Protein AF-A0A1A8VSI7-F1 (afdb_monomer)

Solvent-accessible surface area (backbone atoms only — not comparable to full-atom values): 6510 Å² total; per-residue (Å²): 133,55,72,66,56,50,54,52,49,54,53,50,51,54,59,59,45,67,57,62,87,42,70,70,58,23,51,50,51,40,53,43,45,71,77,36,56,90,74,56,48,74,66,58,49,51,44,53,51,59,56,66,77,38,54,57,74,59,45,51,53,48,52,65,54,51,69,42,85,87,53,77,72,59,67,70,54,40,71,74,42,78,88,57,55,73,67,56,47,53,54,39,49,51,48,55,53,50,40,54,55,54,52,55,69,66,72,71,66,132

Secondary structure (DSSP, 8-state):
--HHHHHHHHHHHHHHHT--S-HHHHHHHHHHHHHHTTT--HHHHHHHHHHHTS-HHHHHHHHHHHTSTT----HHHHTT-TTS-HHHHHHHHHHHHHHHHHHHHHHS--

Radius of gyration: 13.83 Å; Cα contacts (8 Å, |Δi|>4): 68; chains: 1; bounding box: 28×38×38 Å

Sequence (110 aa):
MTEEDFTILKKKLRYKFRSVGMLELDTLINSYINLNINKIDKDKAKLLYNLIDIDTNNLIKLFYFYSNKDNHNMEKLSHFLKNMNEKEIKDTFKLLIDILNNNERHTTSP

Mean predicted aligned error: 5.47 Å

Structure (mmCIF, N/CA/C/O backbone):
data_AF-A0A1A8VSI7-F1
#
_entry.id   AF-A0A1A8VSI7-F1
#
loop_
_atom_site.group_PDB
_atom_site.id
_atom_site.type_symbol
_atom_site.label_atom_id
_atom_site.label_alt_id
_atom_site.label_comp_id
_atom_site.label_asym_id
_atom_site.label_entity_id
_atom_site.label_seq_id
_atom_site.pdbx_PDB_ins_code
_atom_site.Cartn_x
_atom_site.Cartn_y
_atom_site.Cartn_z
_atom_site.occupancy
_atom_site.B_iso_or_equiv
_atom_site.auth_seq_id
_atom_site.auth_comp_id
_atom_site.auth_asym_id
_atom_site.auth_atom_id
_atom_site.pdbx_PDB_model_num
ATOM 1 N N . MET A 1 1 ? -13.744 0.518 16.990 1.00 64.25 1 MET A N 1
ATOM 2 C CA . MET A 1 1 ? -12.567 1.387 16.782 1.00 64.25 1 MET A CA 1
ATOM 3 C C . MET A 1 1 ? -13.016 2.834 16.839 1.00 64.25 1 MET A C 1
ATOM 5 O O . MET A 1 1 ? -13.784 3.248 15.965 1.00 64.25 1 MET A O 1
ATOM 9 N N . THR A 1 2 ? -12.599 3.538 17.888 1.00 81.25 2 THR A N 1
ATOM 10 C CA . THR A 1 2 ? -12.926 4.944 18.167 1.00 81.25 2 THR A CA 1
ATOM 11 C C . THR A 1 2 ? -12.170 5.887 17.218 1.00 81.25 2 THR A C 1
ATOM 13 O O . THR A 1 2 ? -11.313 5.458 16.439 1.00 81.25 2 THR A O 1
ATOM 16 N N . GLU A 1 3 ? -12.504 7.178 17.234 1.00 79.50 3 GLU A N 1
ATOM 17 C CA . GLU A 1 3 ? -11.763 8.208 16.488 1.00 79.50 3 GLU A CA 1
ATOM 18 C C . GLU A 1 3 ? -10.322 8.372 17.003 1.00 79.50 3 GLU A C 1
ATOM 20 O O . GLU A 1 3 ? -9.381 8.573 16.228 1.00 79.50 3 GLU A O 1
ATOM 25 N N . GLU A 1 4 ? -10.132 8.188 18.308 1.00 79.88 4 GLU A N 1
ATOM 26 C CA . GLU A 1 4 ? -8.828 8.210 18.963 1.00 79.88 4 GLU A CA 1
ATOM 27 C C . GLU A 1 4 ? -7.952 7.029 18.514 1.00 79.88 4 GLU A C 1
ATOM 29 O O . GLU A 1 4 ? -6.812 7.232 18.084 1.00 79.88 4 GLU A O 1
ATOM 34 N N . ASP A 1 5 ? -8.519 5.816 18.464 1.00 83.94 5 ASP A N 1
ATOM 35 C CA . ASP A 1 5 ? -7.844 4.630 17.920 1.00 83.94 5 ASP A CA 1
ATOM 36 C C . ASP A 1 5 ? -7.386 4.861 16.473 1.00 83.94 5 ASP A C 1
ATOM 38 O O . ASP A 1 5 ? -6.290 4.460 16.069 1.00 83.94 5 ASP A O 1
ATOM 42 N N . PHE A 1 6 ? -8.223 5.529 15.673 1.00 84.75 6 PHE A N 1
ATOM 43 C CA . PHE A 1 6 ? -7.922 5.783 14.271 1.00 84.75 6 PHE A CA 1
ATOM 44 C C . PHE A 1 6 ? -6.842 6.854 14.087 1.00 84.75 6 PHE A C 1
ATOM 46 O O . PHE A 1 6 ? -5.966 6.727 13.228 1.00 84.75 6 PHE A O 1
ATOM 53 N N . THR A 1 7 ? -6.837 7.877 14.938 1.00 86.38 7 THR A N 1
ATOM 54 C CA . THR A 1 7 ? -5.759 8.871 14.981 1.00 86.38 7 THR A CA 1
ATOM 55 C C . THR A 1 7 ? -4.422 8.218 15.340 1.00 86.38 7 THR A C 1
ATOM 57 O O . THR A 1 7 ? -3.396 8.502 14.711 1.00 86.38 7 THR A O 1
ATOM 60 N N . ILE A 1 8 ? -4.419 7.291 16.302 1.00 87.56 8 ILE A N 1
ATOM 61 C CA . ILE A 1 8 ? -3.233 6.498 16.654 1.00 87.56 8 ILE A CA 1
ATOM 62 C C . ILE A 1 8 ? -2.790 5.628 15.470 1.00 87.56 8 ILE A C 1
ATOM 64 O O . ILE A 1 8 ? -1.594 5.558 15.177 1.00 87.56 8 ILE A O 1
ATOM 68 N N . LEU A 1 9 ? -3.729 5.014 14.745 1.00 86.69 9 LEU A N 1
ATOM 69 C CA . LEU A 1 9 ? -3.434 4.221 13.548 1.00 86.69 9 LEU A CA 1
ATOM 70 C C . LEU A 1 9 ? -2.720 5.053 12.471 1.00 86.69 9 LEU A C 1
ATOM 72 O O . LEU A 1 9 ? -1.692 4.629 11.945 1.00 86.69 9 LEU A O 1
ATOM 76 N N . LYS A 1 10 ? -3.200 6.271 12.193 1.00 86.69 10 LYS A N 1
ATOM 77 C CA . LYS A 1 10 ? -2.560 7.201 11.245 1.00 86.69 10 LYS A CA 1
ATOM 78 C C . LYS A 1 10 ? -1.134 7.569 11.661 1.00 86.69 10 LYS A C 1
ATOM 80 O O . LYS A 1 10 ? -0.236 7.608 10.819 1.00 86.69 10 LYS A O 1
ATOM 85 N N . LYS A 1 11 ? -0.900 7.797 12.959 1.00 88.00 11 LYS A N 1
ATOM 86 C CA . LYS A 1 11 ? 0.449 8.047 13.499 1.00 88.00 11 LYS A CA 1
ATOM 87 C C . LYS A 1 11 ? 1.365 6.835 13.309 1.00 88.00 11 LYS A C 1
ATOM 89 O O . LYS A 1 11 ? 2.502 7.003 12.873 1.00 88.00 11 LYS A O 1
ATOM 94 N N . LYS A 1 12 ? 0.868 5.622 13.574 1.00 88.12 12 LYS A N 1
ATOM 95 C CA . LYS A 1 12 ? 1.618 4.374 13.359 1.00 88.12 12 LYS A CA 1
ATOM 96 C C . LYS A 1 12 ? 1.963 4.156 11.884 1.00 88.12 12 LYS A C 1
ATOM 98 O O . LYS A 1 12 ? 3.097 3.791 11.598 1.00 88.12 12 LYS A O 1
ATOM 103 N N . LEU A 1 13 ? 1.034 4.426 10.964 1.00 88.06 13 LEU A N 1
ATOM 104 C CA . LEU A 1 13 ? 1.284 4.360 9.518 1.00 88.06 13 LEU A CA 1
ATOM 105 C C . LEU A 1 13 ? 2.413 5.304 9.099 1.00 88.06 13 LEU A C 1
ATOM 107 O O . LEU A 1 13 ? 3.385 4.856 8.499 1.00 88.06 13 LEU A O 1
ATOM 111 N N . ARG A 1 14 ? 2.332 6.586 9.480 1.00 86.31 14 ARG A N 1
ATOM 112 C CA . ARG A 1 14 ? 3.406 7.560 9.213 1.00 86.31 14 ARG A CA 1
ATOM 113 C C . ARG A 1 14 ? 4.750 7.102 9.765 1.00 86.31 14 ARG A C 1
ATOM 115 O O . ARG A 1 14 ? 5.764 7.253 9.100 1.00 86.31 14 ARG A O 1
ATOM 122 N N . TYR A 1 15 ? 4.761 6.557 10.979 1.00 87.19 15 TYR A N 1
ATOM 123 C CA . TYR A 1 15 ? 5.992 6.073 11.591 1.00 87.19 15 TYR A CA 1
ATOM 124 C C . TYR A 1 15 ? 6.587 4.890 10.822 1.00 87.19 15 TYR A C 1
ATOM 126 O O . TYR A 1 15 ? 7.778 4.903 10.533 1.00 87.19 15 TYR A O 1
ATOM 134 N N . LYS A 1 16 ? 5.767 3.900 10.450 1.00 84.31 16 LYS A N 1
ATOM 135 C CA . LYS A 1 16 ? 6.234 2.714 9.722 1.00 84.31 16 LYS A CA 1
ATOM 136 C C . LYS A 1 16 ? 6.764 3.040 8.324 1.00 84.31 16 LYS A C 1
ATOM 138 O O . LYS A 1 16 ? 7.769 2.474 7.924 1.00 84.31 16 LYS A O 1
ATOM 143 N N . PHE A 1 17 ? 6.121 3.959 7.606 1.00 83.31 17 PHE A N 1
ATOM 144 C CA . PHE A 1 17 ? 6.562 4.363 6.268 1.00 83.31 17 PHE A CA 1
ATOM 145 C C . PHE A 1 17 ? 7.627 5.461 6.262 1.00 83.31 17 PHE A C 1
ATOM 147 O O . PHE A 1 17 ? 8.167 5.775 5.205 1.00 83.31 17 PHE A O 1
ATOM 154 N N . ARG A 1 18 ? 7.987 6.008 7.434 1.00 81.88 18 ARG A N 1
ATOM 155 C CA . ARG A 1 18 ? 9.055 7.009 7.557 1.00 81.88 18 ARG A CA 1
ATOM 156 C C . ARG A 1 18 ? 10.354 6.522 6.923 1.00 81.88 18 ARG A C 1
ATOM 158 O O . ARG A 1 18 ? 11.057 7.329 6.325 1.00 81.88 18 ARG A O 1
ATOM 165 N N . SER A 1 19 ? 10.663 5.238 7.082 1.00 82.12 19 SER A N 1
ATOM 166 C CA . SER A 1 19 ? 11.681 4.582 6.277 1.00 82.12 19 SER A CA 1
ATOM 167 C C . SER A 1 19 ? 11.429 3.080 6.191 1.00 82.12 19 SER A C 1
ATOM 169 O O . SER A 1 19 ? 11.323 2.403 7.213 1.00 82.12 19 SER A O 1
ATOM 171 N N . VAL A 1 20 ? 11.369 2.571 4.965 1.00 80.75 20 VAL A N 1
ATOM 172 C CA . VAL A 1 20 ? 11.384 1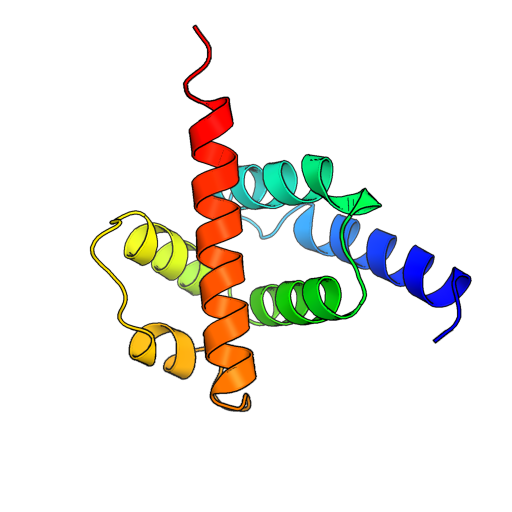.149 4.613 1.00 80.75 20 VAL A CA 1
ATOM 173 C C . VAL A 1 20 ? 12.788 0.683 4.206 1.00 80.75 20 VAL A C 1
ATOM 175 O O . VAL A 1 20 ? 12.958 -0.448 3.758 1.00 80.75 20 VAL A O 1
ATOM 178 N N . GLY A 1 21 ? 13.813 1.528 4.374 1.00 81.38 21 GLY A N 1
ATOM 179 C CA . GLY A 1 21 ? 15.212 1.191 4.092 1.00 81.38 21 GLY A CA 1
ATOM 180 C C . GLY A 1 21 ? 15.624 1.337 2.625 1.00 81.38 21 GLY A C 1
ATOM 181 O O . GLY A 1 21 ? 16.707 0.890 2.255 1.00 81.38 21 GLY A O 1
ATOM 182 N N . MET A 1 22 ? 14.791 1.968 1.789 1.00 86.88 22 MET A N 1
ATOM 183 C CA . MET A 1 22 ? 15.109 2.276 0.395 1.00 86.88 22 MET A CA 1
ATOM 184 C C . MET A 1 22 ? 14.574 3.660 0.038 1.00 86.88 22 MET A C 1
ATOM 186 O O . MET A 1 22 ? 13.365 3.865 0.020 1.00 86.88 22 MET A O 1
ATOM 190 N N . LEU A 1 23 ? 15.479 4.591 -0.281 1.00 87.75 23 LEU A N 1
ATOM 191 C CA . LEU A 1 23 ? 15.152 6.008 -0.479 1.00 87.75 23 LEU A CA 1
ATOM 192 C C . LEU A 1 23 ? 14.033 6.223 -1.505 1.00 87.75 23 LEU A C 1
ATOM 194 O O . LEU A 1 23 ? 13.136 7.020 -1.273 1.00 87.75 23 LEU A O 1
ATOM 198 N N . GLU A 1 24 ? 14.063 5.488 -2.616 1.00 85.00 24 GLU A N 1
ATOM 199 C CA . GLU A 1 24 ? 13.048 5.598 -3.666 1.00 85.00 24 GLU A CA 1
ATOM 200 C C . GLU A 1 24 ? 11.645 5.222 -3.164 1.00 85.00 24 GLU A C 1
ATOM 202 O O . GLU A 1 24 ? 10.685 5.959 -3.389 1.00 85.00 24 GLU A O 1
ATOM 207 N N . LEU A 1 25 ? 11.527 4.114 -2.423 1.00 89.12 25 LEU A N 1
ATOM 208 C CA . LEU A 1 25 ? 10.263 3.716 -1.800 1.00 89.12 25 LEU A CA 1
ATOM 209 C C . LEU A 1 25 ? 9.838 4.690 -0.706 1.00 89.12 25 LEU A C 1
ATOM 211 O O . LEU A 1 25 ? 8.654 5.020 -0.612 1.00 89.12 25 LEU A O 1
ATOM 215 N N . ASP A 1 26 ? 10.796 5.163 0.092 1.00 87.94 26 ASP A N 1
ATOM 216 C CA . ASP A 1 26 ? 10.552 6.159 1.129 1.00 87.94 26 ASP A CA 1
ATOM 217 C C . ASP A 1 26 ? 9.950 7.416 0.501 1.00 87.94 26 ASP A C 1
ATOM 219 O O . ASP A 1 26 ? 8.934 7.911 0.982 1.00 87.94 26 ASP A O 1
ATOM 223 N N . THR A 1 27 ? 10.511 7.908 -0.605 1.00 87.88 27 THR A N 1
ATOM 224 C CA . THR A 1 27 ? 9.980 9.060 -1.338 1.00 87.88 27 THR A CA 1
ATOM 225 C C . THR A 1 27 ? 8.584 8.779 -1.886 1.00 87.88 27 THR A C 1
ATOM 227 O O . THR A 1 27 ? 7.658 9.545 -1.609 1.00 87.88 27 THR A O 1
ATOM 230 N N . LEU A 1 28 ? 8.410 7.672 -2.613 1.00 89.94 28 LEU A N 1
ATOM 231 C CA . LEU A 1 28 ? 7.158 7.324 -3.285 1.00 89.94 28 LEU A CA 1
ATOM 232 C C . LEU A 1 28 ? 5.986 7.212 -2.297 1.00 89.94 28 LEU A C 1
ATOM 234 O O . LEU A 1 28 ? 4.917 7.800 -2.500 1.00 89.94 28 LEU A O 1
ATOM 238 N N . ILE A 1 29 ? 6.186 6.462 -1.212 1.00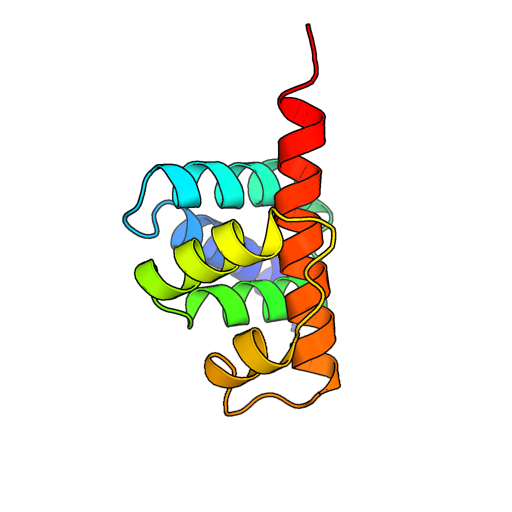 89.88 29 ILE A N 1
ATOM 239 C CA . ILE A 1 29 ? 5.124 6.158 -0.256 1.00 89.88 29 ILE A CA 1
ATOM 240 C C . ILE A 1 29 ? 4.891 7.338 0.692 1.00 89.88 29 ILE A C 1
ATOM 242 O O . ILE A 1 29 ? 3.735 7.678 0.961 1.00 89.88 29 ILE A O 1
ATOM 246 N N . ASN A 1 30 ? 5.944 8.018 1.168 1.00 88.94 30 ASN A N 1
ATOM 247 C CA . ASN A 1 30 ? 5.756 9.179 2.043 1.00 88.94 30 ASN A CA 1
ATOM 248 C C . ASN A 1 30 ? 5.091 10.347 1.317 1.00 88.94 30 ASN A C 1
ATOM 250 O O . ASN A 1 30 ? 4.261 11.022 1.925 1.00 88.94 30 ASN A O 1
ATOM 254 N N . SER A 1 31 ? 5.398 10.564 0.035 1.00 89.38 31 SER A N 1
ATOM 255 C CA . SER A 1 31 ? 4.701 11.546 -0.805 1.00 89.38 31 SER A CA 1
ATOM 256 C C . SER A 1 31 ? 3.190 11.290 -0.796 1.00 89.38 31 SER A C 1
ATOM 258 O O . SER A 1 31 ? 2.403 12.142 -0.369 1.00 89.38 31 SER A O 1
ATOM 260 N N . TYR A 1 32 ? 2.788 10.054 -1.111 1.00 91.44 32 TYR A N 1
ATOM 261 C CA . TYR A 1 32 ? 1.388 9.645 -1.090 1.00 91.44 32 TYR A CA 1
ATOM 262 C C . TYR A 1 32 ? 0.736 9.815 0.288 1.00 91.44 32 TYR A C 1
ATOM 264 O O . TYR A 1 32 ? -0.359 10.379 0.398 1.00 91.44 32 TYR A O 1
ATOM 272 N N . ILE A 1 33 ? 1.388 9.336 1.352 1.00 90.75 33 ILE A N 1
ATOM 273 C CA . ILE A 1 33 ? 0.844 9.402 2.711 1.00 90.75 33 ILE A CA 1
ATOM 274 C C . ILE A 1 33 ? 0.677 10.853 3.143 1.00 90.75 33 ILE A C 1
ATOM 276 O O . ILE A 1 33 ? -0.385 11.209 3.644 1.00 90.75 33 ILE A O 1
ATOM 280 N N . ASN A 1 34 ? 1.676 11.707 2.936 1.00 88.62 34 ASN A N 1
ATOM 281 C CA . ASN A 1 34 ? 1.622 13.102 3.367 1.00 88.62 34 ASN A CA 1
ATOM 282 C C . ASN A 1 34 ? 0.475 13.867 2.699 1.00 88.62 34 ASN A C 1
ATOM 284 O O . ASN A 1 34 ? -0.227 14.616 3.380 1.00 88.62 34 ASN A O 1
ATOM 288 N N . LEU A 1 35 ? 0.226 13.610 1.414 1.00 89.44 35 LEU A N 1
ATOM 289 C CA . LEU A 1 35 ? -0.855 14.240 0.655 1.00 89.44 35 LEU A CA 1
ATOM 290 C C . LEU A 1 35 ? -2.247 13.711 1.030 1.00 89.44 35 LEU A C 1
ATOM 292 O O . LEU A 1 35 ? -3.232 14.450 0.977 1.00 89.44 35 LEU A O 1
ATOM 296 N N . ASN A 1 36 ? -2.347 12.437 1.417 1.00 89.69 36 ASN A N 1
ATOM 297 C CA . ASN A 1 36 ? -3.636 11.762 1.580 1.00 89.69 36 ASN A CA 1
ATOM 298 C C . ASN A 1 36 ? -3.998 11.412 3.029 1.00 89.69 36 ASN A C 1
ATOM 300 O O . ASN A 1 36 ? -5.118 10.973 3.267 1.00 89.69 36 ASN A O 1
ATOM 304 N N . ILE A 1 37 ? -3.133 11.638 4.021 1.00 87.06 37 ILE A N 1
ATOM 305 C CA . ILE A 1 37 ? -3.336 11.202 5.419 1.00 87.06 37 ILE A CA 1
ATOM 306 C C . ILE A 1 37 ? -4.671 11.627 6.043 1.00 87.06 37 ILE A C 1
ATOM 308 O O . ILE A 1 37 ? -5.286 10.865 6.793 1.00 87.06 37 ILE A O 1
ATOM 312 N N . ASN A 1 38 ? -5.163 12.818 5.710 1.00 86.94 38 ASN A N 1
ATOM 313 C CA . ASN A 1 38 ? -6.439 13.317 6.219 1.00 86.94 38 ASN A CA 1
ATOM 314 C C . ASN A 1 38 ? -7.629 12.600 5.562 1.00 86.94 38 ASN A C 1
ATOM 316 O O . ASN A 1 38 ? -8.658 12.428 6.205 1.00 86.94 38 ASN A O 1
ATOM 320 N N . LYS A 1 39 ? -7.451 12.114 4.327 1.00 87.62 39 LYS A N 1
ATOM 321 C CA . LYS A 1 39 ? -8.438 11.382 3.519 1.00 87.62 39 LYS A CA 1
ATOM 322 C C . LYS A 1 39 ? -8.340 9.861 3.666 1.00 87.62 39 LYS A C 1
ATOM 324 O O . LYS A 1 39 ? -9.230 9.157 3.209 1.00 87.62 39 LYS A O 1
ATOM 329 N N . ILE A 1 40 ? -7.264 9.347 4.270 1.00 88.38 40 ILE A N 1
ATOM 330 C CA . ILE A 1 40 ? -7.142 7.924 4.597 1.00 88.38 40 ILE A CA 1
ATOM 331 C C . ILE A 1 40 ? -8.242 7.581 5.600 1.00 88.38 40 ILE A C 1
ATOM 333 O O . ILE A 1 40 ? -8.287 8.146 6.700 1.00 88.38 40 ILE A O 1
ATOM 337 N N . ASP A 1 41 ? -9.108 6.663 5.187 1.00 89.00 41 ASP A N 1
ATOM 338 C CA . ASP A 1 41 ? -10.125 6.006 5.995 1.00 89.00 41 ASP A CA 1
ATOM 339 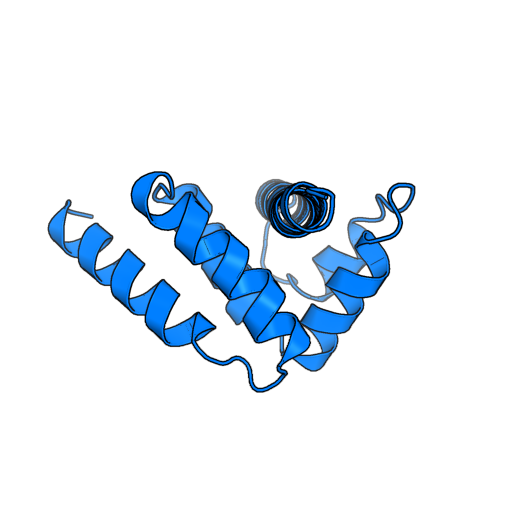C C . ASP A 1 41 ? -9.605 4.660 6.530 1.00 89.00 41 ASP A C 1
ATOM 341 O O . ASP A 1 41 ? -8.429 4.306 6.386 1.00 89.00 41 ASP A O 1
ATOM 345 N N . LYS A 1 42 ? -10.471 3.932 7.234 1.00 86.06 42 LYS A N 1
ATOM 346 C CA . LYS A 1 42 ? -10.111 2.677 7.901 1.00 86.06 42 LYS A CA 1
ATOM 347 C C . LYS A 1 42 ? -9.719 1.591 6.897 1.00 86.06 42 LYS A C 1
ATOM 349 O O . LYS A 1 42 ? -8.764 0.857 7.147 1.00 86.06 42 LYS A O 1
ATOM 354 N N . ASP A 1 43 ? -10.407 1.534 5.763 1.00 87.88 43 ASP A N 1
ATOM 355 C CA . ASP A 1 43 ? -10.169 0.528 4.733 1.00 87.88 43 ASP A CA 1
ATOM 356 C C . ASP A 1 43 ? -8.835 0.785 4.029 1.00 87.88 43 ASP A C 1
ATOM 358 O O . ASP A 1 43 ? -7.986 -0.104 3.961 1.00 87.88 43 ASP A O 1
ATOM 362 N N . LYS A 1 44 ? -8.570 2.030 3.616 1.00 89.38 44 LYS A N 1
ATOM 363 C CA . LYS A 1 44 ? -7.287 2.413 3.013 1.00 89.38 44 LYS A CA 1
ATOM 364 C C . LYS A 1 44 ? -6.124 2.251 3.994 1.00 89.38 44 LYS A C 1
ATOM 366 O O . LYS A 1 44 ? -5.043 1.833 3.588 1.00 89.38 44 LYS A O 1
ATOM 371 N N . ALA A 1 45 ? -6.339 2.511 5.286 1.00 88.56 45 ALA A N 1
ATOM 372 C CA . ALA A 1 45 ? -5.341 2.229 6.315 1.00 88.56 45 ALA A CA 1
ATOM 373 C C . ALA A 1 45 ? -4.998 0.732 6.387 1.00 88.56 45 ALA A C 1
ATOM 375 O O . ALA A 1 45 ? -3.818 0.392 6.430 1.00 88.56 45 ALA A O 1
ATOM 376 N N . LYS A 1 46 ? -5.999 -0.160 6.346 1.00 87.88 46 LYS A N 1
ATOM 377 C CA . LYS A 1 46 ? -5.781 -1.615 6.312 1.00 87.88 46 LYS A CA 1
ATOM 378 C C . LYS A 1 46 ? -4.966 -2.034 5.083 1.00 87.88 46 LYS A C 1
ATOM 380 O O . LYS A 1 46 ? -3.990 -2.761 5.222 1.00 87.88 46 LYS A O 1
ATOM 385 N N . LEU A 1 47 ? -5.312 -1.521 3.904 1.00 90.38 47 LEU A N 1
ATOM 386 C CA . LEU A 1 47 ? -4.587 -1.813 2.662 1.00 90.38 47 LEU A CA 1
ATOM 387 C C . LEU A 1 47 ? -3.134 -1.316 2.702 1.00 90.38 47 LEU A C 1
ATOM 389 O O . LEU A 1 47 ? -2.235 -1.998 2.224 1.00 90.38 47 LEU A O 1
ATOM 393 N N . LEU A 1 48 ? -2.879 -0.156 3.310 1.00 90.69 48 LEU A N 1
ATOM 394 C CA . LEU A 1 48 ? -1.515 0.329 3.522 1.00 90.69 48 LEU A CA 1
ATOM 395 C C . LEU A 1 48 ? -0.718 -0.603 4.439 1.00 90.69 48 LEU A C 1
ATOM 397 O O . LEU A 1 48 ? 0.454 -0.837 4.175 1.00 90.69 48 LEU A O 1
ATOM 401 N N . TYR A 1 49 ? -1.335 -1.175 5.477 1.00 86.31 49 TYR A N 1
ATOM 402 C CA . TYR A 1 49 ? -0.676 -2.187 6.307 1.00 86.31 49 TYR A CA 1
ATOM 403 C C . TYR A 1 49 ? -0.331 -3.457 5.528 1.00 86.31 49 TYR A C 1
ATOM 405 O O . TYR A 1 49 ? 0.762 -3.978 5.713 1.00 86.31 49 TYR A O 1
ATOM 413 N N . ASN A 1 50 ? -1.191 -3.893 4.607 1.00 85.38 50 ASN A N 1
ATOM 414 C CA . ASN A 1 50 ? -0.891 -5.036 3.741 1.00 85.38 50 ASN A CA 1
ATOM 415 C C . ASN A 1 50 ? 0.400 -4.825 2.932 1.00 85.38 50 ASN A C 1
ATOM 417 O O . ASN A 1 50 ? 1.146 -5.772 2.709 1.00 85.38 50 ASN A O 1
ATOM 421 N N . LEU A 1 51 ? 0.682 -3.585 2.511 1.00 87.62 51 LEU A N 1
ATOM 422 C CA . LEU A 1 51 ? 1.915 -3.251 1.791 1.00 87.62 51 LEU A CA 1
ATOM 423 C C . LEU A 1 51 ? 3.160 -3.285 2.683 1.00 87.62 51 LEU A C 1
ATOM 425 O O . LEU A 1 51 ? 4.239 -3.580 2.186 1.00 87.62 51 LEU A O 1
ATOM 429 N N . ILE A 1 52 ? 3.021 -2.994 3.980 1.00 82.75 52 ILE A N 1
ATOM 430 C CA . ILE A 1 52 ? 4.128 -3.031 4.952 1.00 82.75 52 ILE A CA 1
ATOM 431 C C . ILE A 1 52 ? 4.618 -4.461 5.175 1.00 82.75 52 ILE A C 1
ATOM 433 O O . ILE A 1 52 ? 5.800 -4.668 5.435 1.00 82.75 52 ILE A O 1
ATOM 437 N N . ASP A 1 53 ? 3.712 -5.434 5.107 1.00 83.50 53 ASP A N 1
ATOM 438 C CA . ASP A 1 53 ? 4.051 -6.841 5.325 1.00 83.50 53 ASP A CA 1
ATOM 439 C C . ASP A 1 53 ? 4.820 -7.446 4.133 1.00 83.50 53 ASP A C 1
ATOM 441 O O . ASP A 1 53 ? 5.408 -8.522 4.257 1.00 83.50 53 ASP A O 1
ATOM 445 N N . ILE A 1 54 ? 4.859 -6.749 2.991 1.00 88.19 54 ILE A N 1
ATOM 446 C CA . ILE A 1 54 ? 5.721 -7.083 1.857 1.00 88.19 54 ILE A CA 1
ATOM 447 C C . ILE A 1 54 ? 7.114 -6.515 2.137 1.00 88.19 54 ILE A C 1
ATOM 449 O O . ILE A 1 54 ? 7.266 -5.319 2.382 1.00 88.19 54 ILE A O 1
ATOM 453 N N . ASP A 1 55 ? 8.151 -7.349 2.061 1.00 89.00 55 ASP A N 1
ATOM 454 C CA . ASP A 1 55 ? 9.519 -6.867 2.235 1.00 89.00 55 ASP A CA 1
ATOM 455 C C . ASP A 1 55 ? 9.888 -5.813 1.182 1.00 89.00 55 ASP A C 1
ATOM 457 O O . ASP A 1 55 ? 9.451 -5.859 0.029 1.00 89.00 55 ASP A O 1
ATOM 461 N N . THR A 1 56 ? 10.749 -4.878 1.580 1.00 89.12 56 THR A N 1
ATOM 462 C CA . THR A 1 56 ? 11.164 -3.719 0.783 1.00 89.12 56 THR A CA 1
ATOM 463 C C . THR A 1 56 ? 11.602 -4.092 -0.637 1.00 89.12 56 THR A C 1
ATOM 465 O O . THR A 1 56 ? 11.217 -3.422 -1.594 1.00 89.12 56 THR A O 1
ATOM 468 N N . ASN A 1 57 ? 12.353 -5.189 -0.804 1.00 90.06 57 ASN A N 1
ATOM 469 C CA . ASN A 1 57 ? 12.864 -5.625 -2.108 1.00 90.06 57 ASN A CA 1
ATOM 470 C C . ASN A 1 57 ? 11.752 -6.126 -3.035 1.00 90.06 57 ASN A C 1
ATOM 472 O O . ASN A 1 57 ? 11.802 -5.916 -4.249 1.00 90.06 57 ASN A O 1
ATOM 476 N N . ASN A 1 58 ? 10.752 -6.811 -2.494 1.00 91.75 58 ASN A N 1
ATOM 477 C CA . ASN A 1 58 ? 9.604 -7.241 -3.278 1.00 9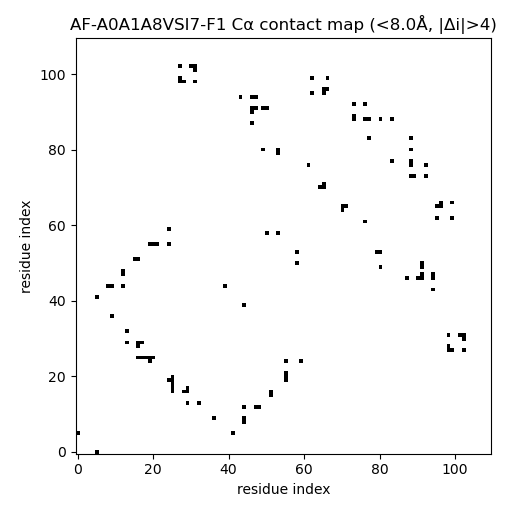1.75 58 ASN A CA 1
ATOM 478 C C . ASN A 1 58 ? 8.627 -6.091 -3.526 1.00 91.75 58 ASN A C 1
ATOM 480 O O . ASN A 1 58 ? 8.095 -5.981 -4.632 1.00 91.75 58 ASN A O 1
ATOM 484 N N . LEU A 1 59 ? 8.472 -5.179 -2.566 1.00 92.06 59 LEU A N 1
ATOM 485 C CA . LEU A 1 59 ? 7.648 -3.988 -2.724 1.00 92.06 59 LEU A CA 1
ATOM 486 C C . LEU A 1 59 ? 8.174 -3.084 -3.850 1.00 92.06 59 LEU A C 1
ATOM 488 O O . LEU A 1 59 ? 7.399 -2.689 -4.719 1.00 92.06 59 LEU A O 1
ATOM 492 N N . ILE A 1 60 ? 9.488 -2.832 -3.920 1.00 90.31 60 ILE A N 1
ATOM 493 C CA . ILE A 1 60 ? 10.069 -2.052 -5.026 1.00 90.31 60 ILE A CA 1
ATOM 494 C C . ILE A 1 60 ? 9.897 -2.763 -6.374 1.00 90.31 60 ILE A C 1
ATOM 496 O O . ILE A 1 60 ? 9.518 -2.131 -7.358 1.00 90.31 60 ILE A O 1
ATOM 500 N N . LYS A 1 61 ? 10.081 -4.089 -6.436 1.00 91.12 61 LYS A N 1
ATOM 501 C CA . LYS A 1 61 ? 9.842 -4.863 -7.668 1.00 91.12 61 LYS A CA 1
ATOM 502 C C . LYS A 1 61 ? 8.393 -4.768 -8.133 1.00 91.12 61 LYS A C 1
ATOM 504 O O . LYS A 1 61 ? 8.155 -4.757 -9.338 1.00 91.12 61 LYS A O 1
ATOM 509 N N . LEU A 1 62 ? 7.434 -4.727 -7.207 1.00 92.75 62 LEU A N 1
ATOM 510 C CA . LEU A 1 62 ? 6.025 -4.520 -7.535 1.00 92.75 62 LEU A CA 1
ATOM 511 C C . LEU A 1 62 ? 5.794 -3.115 -8.093 1.00 92.75 62 LEU A C 1
ATOM 513 O O . LEU A 1 62 ? 5.152 -2.992 -9.131 1.00 92.75 62 LEU A O 1
ATOM 517 N N . PHE A 1 63 ? 6.361 -2.078 -7.473 1.00 91.44 63 PHE A N 1
ATOM 518 C CA . PHE A 1 63 ? 6.242 -0.712 -7.986 1.00 91.44 63 PHE A CA 1
ATOM 519 C C . PHE A 1 63 ? 6.870 -0.543 -9.376 1.00 91.44 63 PHE A C 1
ATOM 521 O O . PHE A 1 63 ? 6.217 0.009 -10.256 1.00 91.44 63 PHE A O 1
ATOM 528 N N . TYR A 1 64 ? 8.061 -1.096 -9.627 1.00 90.12 64 TYR A N 1
ATOM 529 C CA . TYR A 1 64 ? 8.655 -1.113 -10.972 1.00 90.12 64 TYR A CA 1
ATOM 530 C C . TYR A 1 64 ? 7.847 -1.932 -11.978 1.00 90.12 64 TYR A C 1
ATOM 532 O O . TYR A 1 64 ? 7.795 -1.602 -13.157 1.00 90.12 64 TYR A O 1
ATOM 540 N N . PHE A 1 65 ? 7.232 -3.030 -11.543 1.00 90.75 65 PHE A N 1
ATOM 541 C CA . PHE A 1 65 ? 6.421 -3.849 -12.434 1.00 90.75 65 PHE A CA 1
ATOM 542 C C . PHE A 1 65 ? 5.135 -3.126 -12.856 1.00 90.75 65 PHE A C 1
ATOM 544 O O . PHE A 1 65 ? 4.761 -3.193 -14.026 1.00 90.75 65 PHE A O 1
ATOM 551 N N . TYR A 1 66 ? 4.485 -2.429 -11.923 1.00 92.19 66 TYR A N 1
ATOM 552 C CA . TYR A 1 66 ? 3.225 -1.720 -12.156 1.00 92.19 66 TYR A CA 1
ATOM 553 C C . TYR A 1 66 ? 3.385 -0.268 -12.621 1.00 92.19 66 TYR A C 1
ATOM 555 O O . TYR A 1 66 ? 2.387 0.360 -12.963 1.00 92.19 66 TYR A O 1
ATOM 563 N N . SER A 1 67 ? 4.605 0.276 -12.671 1.00 88.19 67 SER A N 1
ATOM 564 C CA . SER A 1 67 ? 4.855 1.570 -13.321 1.00 88.19 67 SER A CA 1
ATOM 565 C C . SER A 1 67 ? 4.605 1.510 -14.832 1.00 88.19 67 SER A C 1
ATOM 567 O O . SER A 1 67 ? 4.283 2.524 -15.448 1.00 88.19 67 SER A O 1
ATOM 569 N N . ASN A 1 68 ? 4.678 0.316 -15.430 1.00 88.12 68 ASN 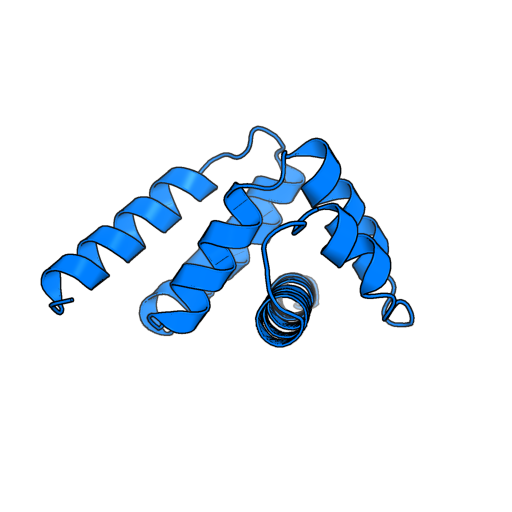A N 1
ATOM 570 C CA . ASN A 1 68 ? 4.129 0.077 -16.757 1.00 88.12 68 ASN A CA 1
ATOM 571 C C . ASN A 1 68 ? 2.593 0.020 -16.679 1.00 88.12 68 ASN A C 1
ATOM 573 O O . ASN A 1 68 ? 2.024 -0.917 -16.118 1.00 88.12 68 ASN A O 1
ATOM 577 N N . LYS A 1 69 ? 1.933 1.010 -17.287 1.00 80.88 69 LYS A N 1
ATOM 578 C CA . LYS A 1 69 ? 0.474 1.195 -17.254 1.00 80.88 69 LYS A CA 1
ATOM 579 C C . LYS A 1 69 ? -0.315 0.071 -17.926 1.00 80.88 69 LYS A C 1
ATOM 581 O O . LYS A 1 69 ? -1.481 -0.101 -17.587 1.00 80.88 69 LYS A O 1
ATOM 586 N N . ASP A 1 70 ? 0.321 -0.710 -18.796 1.00 83.50 70 ASP A N 1
ATOM 587 C CA . ASP A 1 70 ? -0.297 -1.861 -19.459 1.00 83.50 70 ASP A CA 1
ATOM 588 C C . ASP A 1 70 ? -0.266 -3.130 -18.581 1.00 83.50 70 ASP A C 1
ATOM 590 O O . ASP A 1 70 ? -0.947 -4.120 -18.863 1.00 83.50 70 ASP A O 1
ATOM 594 N N . ASN A 1 71 ? 0.506 -3.128 -17.484 1.00 83.94 71 ASN A N 1
ATOM 595 C CA . ASN A 1 71 ? 0.614 -4.274 -16.587 1.00 83.94 71 ASN A CA 1
ATOM 596 C C . ASN A 1 71 ? -0.524 -4.297 -15.557 1.00 83.94 71 ASN A C 1
ATOM 598 O O . ASN A 1 71 ? -0.473 -3.649 -14.512 1.00 83.94 71 ASN A O 1
ATOM 602 N N . HIS A 1 72 ? -1.511 -5.159 -15.803 1.00 83.38 72 HIS A N 1
ATOM 603 C CA . HIS A 1 72 ? -2.624 -5.431 -14.881 1.00 83.38 72 HIS A CA 1
ATOM 604 C C . HIS A 1 72 ? -2.577 -6.832 -14.248 1.00 83.38 72 HIS A C 1
ATOM 606 O O . HIS A 1 72 ? -3.574 -7.304 -13.702 1.00 83.38 72 HIS A O 1
ATOM 612 N N . ASN A 1 73 ? -1.434 -7.525 -14.327 1.00 86.62 73 ASN A N 1
ATOM 613 C CA . ASN A 1 73 ? -1.303 -8.884 -13.803 1.00 86.62 73 ASN A CA 1
ATOM 614 C C . ASN A 1 73 ? -1.331 -8.892 -12.263 1.00 86.62 73 ASN A C 1
ATOM 616 O O . ASN A 1 73 ? -0.318 -8.631 -11.617 1.00 86.62 73 ASN A O 1
ATOM 620 N N . MET A 1 74 ? -2.484 -9.253 -11.693 1.00 87.81 74 MET A N 1
ATOM 621 C CA . MET A 1 74 ? -2.696 -9.351 -10.246 1.00 87.81 74 MET A CA 1
ATOM 622 C C . MET A 1 74 ? -2.145 -10.643 -9.620 1.00 87.81 74 MET A C 1
ATOM 624 O O . MET A 1 74 ? -1.953 -10.671 -8.404 1.00 87.81 74 MET A O 1
ATOM 628 N N . GLU A 1 75 ? -1.832 -11.683 -10.403 1.00 86.75 75 GLU A N 1
ATOM 629 C CA . GLU A 1 75 ? -1.255 -12.939 -9.883 1.00 86.75 75 GLU A CA 1
ATOM 630 C C . GLU A 1 75 ? 0.107 -12.690 -9.226 1.00 86.75 75 GLU A C 1
ATOM 632 O O . GLU A 1 75 ? 0.462 -13.267 -8.194 1.00 86.75 75 GLU A O 1
ATOM 637 N N . LYS A 1 76 ? 0.869 -11.744 -9.784 1.00 86.62 76 LYS A N 1
ATOM 638 C CA . LYS A 1 76 ? 2.151 -11.343 -9.207 1.00 86.62 76 LYS A CA 1
ATOM 639 C C . LYS A 1 76 ? 1.982 -10.734 -7.818 1.00 86.62 76 LYS A C 1
ATOM 641 O O . LYS A 1 76 ? 2.803 -10.997 -6.947 1.00 86.62 76 LYS A O 1
ATOM 646 N N . LEU A 1 77 ? 0.922 -9.953 -7.593 1.00 89.56 77 LEU A N 1
ATOM 647 C CA . LEU A 1 77 ? 0.613 -9.399 -6.273 1.00 89.56 77 LEU A CA 1
ATOM 648 C C . LEU A 1 77 ? 0.092 -10.477 -5.315 1.00 89.56 77 LEU A C 1
ATOM 650 O O . LEU A 1 77 ? 0.512 -10.511 -4.160 1.00 89.56 77 LEU A O 1
ATOM 654 N N . SER A 1 78 ? -0.771 -11.385 -5.780 1.00 88.88 78 SER A N 1
ATOM 655 C CA . SER A 1 78 ? -1.327 -12.446 -4.930 1.00 88.88 78 SER A CA 1
ATOM 656 C C . SER A 1 78 ? -0.250 -13.376 -4.366 1.00 88.88 78 SER A C 1
ATOM 658 O O . SER A 1 78 ? -0.390 -13.865 -3.247 1.00 88.88 78 SER A O 1
ATOM 660 N N . HIS A 1 79 ? 0.868 -13.568 -5.076 1.00 89.81 79 HIS A N 1
ATOM 661 C CA . HIS A 1 79 ? 2.019 -14.311 -4.555 1.00 89.81 79 HIS A CA 1
ATOM 662 C C . HIS A 1 79 ? 2.652 -13.699 -3.299 1.00 89.81 79 HIS A C 1
ATOM 664 O O . HIS A 1 79 ? 3.200 -14.449 -2.488 1.00 89.81 79 HIS A O 1
ATOM 670 N N . PHE A 1 80 ? 2.569 -12.379 -3.123 1.00 87.56 80 PHE A N 1
ATOM 671 C CA . PHE A 1 80 ? 3.054 -11.689 -1.924 1.00 87.56 80 PHE A CA 1
ATOM 672 C C . PHE A 1 80 ? 1.971 -11.567 -0.843 1.00 87.56 80 PHE A C 1
ATOM 674 O O . PHE A 1 80 ? 2.292 -11.445 0.333 1.00 87.56 80 PHE A O 1
ATOM 681 N N . LEU A 1 81 ? 0.693 -11.682 -1.217 1.00 86.19 81 LEU A N 1
ATOM 682 C CA . LEU A 1 81 ? -0.469 -11.541 -0.332 1.00 86.19 81 LEU A CA 1
ATOM 683 C C . LEU A 1 81 ? -1.168 -12.888 -0.056 1.00 86.19 81 LEU A C 1
ATOM 685 O O . LEU A 1 81 ? -2.394 -12.968 -0.076 1.00 86.19 81 LEU A O 1
ATOM 689 N N . LYS A 1 82 ? -0.400 -13.958 0.203 1.00 74.62 82 LYS A N 1
ATOM 690 C CA . LYS A 1 82 ? -0.863 -15.370 0.203 1.00 74.62 82 LYS A CA 1
ATOM 691 C C . LYS A 1 82 ? -2.063 -15.707 1.107 1.00 74.62 82 LYS A C 1
ATOM 693 O O . LYS A 1 82 ? -2.655 -16.764 0.929 1.00 74.62 82 LYS A O 1
ATOM 698 N N . ASN A 1 83 ? -2.426 -14.833 2.046 1.00 80.88 83 ASN A N 1
ATOM 699 C CA . ASN A 1 83 ? -3.526 -15.036 2.996 1.00 80.88 83 ASN A CA 1
ATOM 700 C C . ASN A 1 83 ? -4.697 -14.055 2.804 1.00 80.88 83 ASN A C 1
ATOM 702 O O . ASN A 1 83 ? -5.549 -13.943 3.683 1.00 80.88 83 ASN A O 1
ATOM 70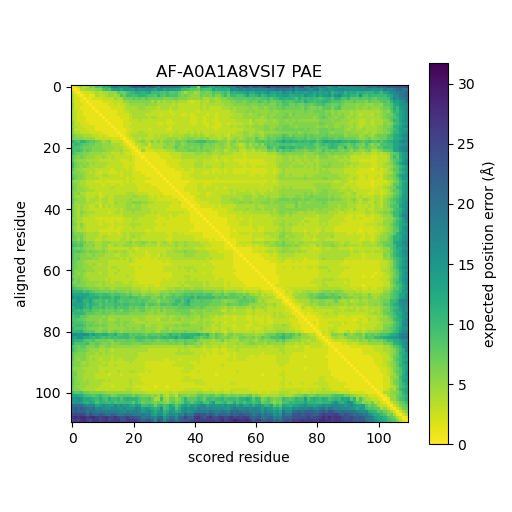6 N N . MET A 1 84 ? -4.727 -13.315 1.694 1.00 85.56 84 MET A N 1
ATOM 707 C CA . MET A 1 84 ? -5.770 -12.332 1.401 1.00 85.56 84 MET A CA 1
ATOM 708 C C . MET A 1 84 ? -6.756 -12.867 0.372 1.00 85.56 84 MET A C 1
ATOM 710 O O . MET A 1 84 ? -6.394 -13.623 -0.529 1.00 85.56 84 MET A O 1
ATOM 714 N N . ASN A 1 85 ? -8.018 -12.462 0.498 1.00 88.56 85 ASN A N 1
ATOM 715 C CA . ASN A 1 85 ? -9.025 -12.811 -0.501 1.00 88.56 85 ASN A CA 1
ATOM 716 C C . ASN A 1 85 ? -8.862 -11.967 -1.782 1.00 88.56 85 ASN A C 1
ATOM 718 O O . ASN A 1 85 ? -8.176 -10.944 -1.799 1.00 88.56 85 ASN A O 1
ATOM 722 N N . GLU A 1 86 ? -9.530 -12.376 -2.862 1.00 90.19 86 GLU A N 1
ATOM 723 C CA . GLU A 1 86 ? -9.450 -11.707 -4.169 1.00 90.19 86 GLU A CA 1
ATOM 724 C C . GLU A 1 86 ? -9.805 -10.212 -4.100 1.00 90.19 86 GLU A C 1
ATOM 726 O O . GLU A 1 86 ? -9.153 -9.381 -4.735 1.00 90.19 86 GLU A O 1
ATOM 731 N N . LYS A 1 87 ? -10.802 -9.846 -3.282 1.00 91.31 87 LYS A N 1
ATOM 732 C CA . LYS A 1 87 ? -11.197 -8.447 -3.090 1.00 91.31 87 LYS A CA 1
ATOM 733 C C . LYS A 1 87 ? -10.057 -7.638 -2.469 1.00 91.31 87 LYS A C 1
ATOM 735 O O . LYS A 1 87 ? -9.730 -6.570 -2.974 1.00 91.31 87 LYS A O 1
ATOM 740 N N . GLU A 1 88 ? -9.430 -8.152 -1.416 1.00 90.38 88 GLU A N 1
ATOM 741 C CA . GLU A 1 88 ? -8.296 -7.501 -0.753 1.00 90.38 88 GLU A CA 1
ATOM 742 C C . GLU A 1 88 ? -7.083 -7.373 -1.679 1.00 90.38 88 GLU A C 1
ATOM 744 O O . GLU A 1 88 ? -6.427 -6.330 -1.680 1.00 90.38 88 GLU A O 1
ATOM 749 N N . ILE A 1 89 ? -6.817 -8.379 -2.516 1.00 91.50 89 ILE A N 1
ATOM 750 C CA . ILE A 1 89 ? -5.759 -8.318 -3.534 1.00 91.50 89 ILE A CA 1
ATOM 751 C C . ILE A 1 89 ? -6.069 -7.213 -4.549 1.00 91.50 89 ILE A C 1
ATOM 753 O O . ILE A 1 89 ? -5.212 -6.374 -4.827 1.00 91.50 89 ILE A O 1
ATOM 757 N N . LYS A 1 90 ? -7.303 -7.157 -5.060 1.00 92.38 90 LYS A N 1
ATOM 758 C CA . LYS A 1 90 ? -7.741 -6.142 -6.028 1.00 92.38 90 LYS A CA 1
ATOM 759 C C . LYS A 1 90 ? -7.692 -4.729 -5.453 1.00 92.38 90 LYS A C 1
ATOM 761 O O . LYS A 1 90 ? -7.287 -3.793 -6.141 1.00 92.38 90 LYS A O 1
ATOM 766 N N . ASP A 1 91 ? -8.096 -4.558 -4.201 1.00 93.31 91 ASP A N 1
ATOM 767 C CA . ASP A 1 91 ? -8.071 -3.259 -3.535 1.00 93.31 91 ASP A CA 1
ATOM 768 C C . ASP A 1 91 ? -6.632 -2.831 -3.194 1.00 93.31 91 ASP A C 1
ATOM 770 O O . ASP A 1 91 ? -6.283 -1.661 -3.365 1.00 93.31 91 ASP A O 1
ATOM 774 N N . THR A 1 92 ? -5.754 -3.775 -2.836 1.00 91.94 92 THR A N 1
ATOM 775 C CA . THR A 1 92 ? -4.314 -3.513 -2.660 1.00 91.94 92 THR A CA 1
ATOM 776 C C . THR A 1 92 ? -3.643 -3.156 -3.991 1.00 91.94 92 THR A C 1
ATOM 778 O O . THR A 1 92 ? -2.834 -2.232 -4.047 1.00 91.94 92 THR A O 1
ATOM 781 N N . PHE A 1 93 ? -4.025 -3.816 -5.089 1.00 92.81 93 PHE A N 1
ATOM 782 C CA . PHE A 1 93 ? -3.571 -3.463 -6.435 1.00 92.81 93 PHE A CA 1
ATOM 783 C C . PHE A 1 93 ? -3.969 -2.029 -6.798 1.00 92.81 93 PHE A C 1
ATOM 785 O O . PHE A 1 93 ? -3.117 -1.232 -7.184 1.00 92.81 93 PHE A O 1
ATOM 792 N N . LYS A 1 94 ? -5.239 -1.655 -6.597 1.00 92.50 94 LYS A N 1
ATOM 793 C CA . LYS A 1 94 ? -5.693 -0.272 -6.816 1.00 92.50 94 LYS A CA 1
ATOM 794 C C . LYS A 1 94 ? -4.909 0.731 -5.975 1.00 92.50 94 LYS A C 1
ATOM 796 O O . LYS A 1 94 ? -4.603 1.808 -6.473 1.00 92.50 94 LYS A O 1
ATOM 801 N N . LEU A 1 95 ? -4.579 0.390 -4.727 1.00 92.88 95 LEU A N 1
ATOM 802 C CA . LEU A 1 95 ? -3.768 1.249 -3.866 1.00 92.88 95 LEU A CA 1
ATOM 803 C C . LEU A 1 95 ? -2.351 1.448 -4.424 1.00 92.88 95 LEU A C 1
ATOM 805 O O . LEU A 1 95 ? -1.876 2.578 -4.435 1.00 92.88 95 LEU A O 1
ATOM 809 N N . LEU A 1 96 ? -1.692 0.395 -4.919 1.00 92.56 96 LEU A N 1
ATOM 810 C CA . LEU A 1 96 ? -0.371 0.512 -5.556 1.00 92.56 96 LEU A CA 1
ATOM 811 C C . LEU A 1 96 ? -0.409 1.459 -6.761 1.00 92.56 96 LEU A C 1
ATOM 813 O O . LE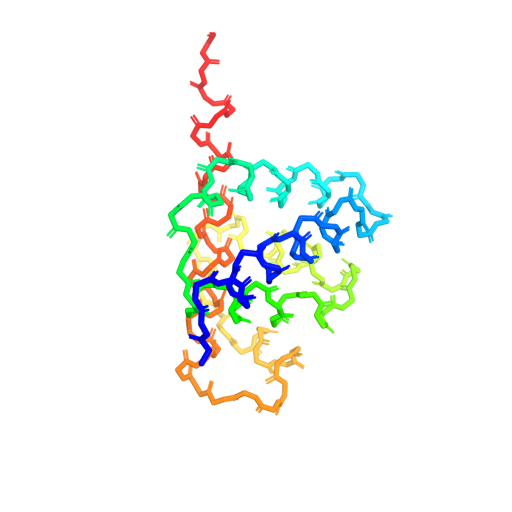U A 1 96 ? 0.437 2.344 -6.879 1.00 92.56 96 LEU A O 1
ATOM 817 N N . ILE A 1 97 ? -1.423 1.312 -7.616 1.00 92.12 97 ILE A N 1
ATOM 818 C CA . ILE A 1 97 ? -1.627 2.186 -8.776 1.00 92.12 97 ILE A CA 1
ATOM 819 C C . ILE A 1 97 ? -1.932 3.628 -8.346 1.00 92.12 97 ILE A C 1
ATOM 821 O O . ILE A 1 97 ? -1.409 4.569 -8.938 1.00 92.12 97 ILE A O 1
ATOM 825 N N . ASP A 1 98 ? -2.738 3.825 -7.299 1.00 91.12 98 ASP A N 1
ATOM 826 C CA . ASP A 1 98 ? -3.028 5.149 -6.732 1.00 91.12 98 ASP A CA 1
ATOM 827 C C . ASP A 1 98 ? -1.748 5.822 -6.208 1.00 91.12 98 ASP A C 1
ATOM 829 O O . ASP A 1 98 ? -1.515 6.996 -6.486 1.00 91.12 98 ASP A O 1
ATOM 833 N N . ILE A 1 99 ? -0.869 5.075 -5.528 1.00 91.56 99 ILE A N 1
ATOM 834 C CA . ILE A 1 99 ? 0.438 5.571 -5.066 1.00 91.56 99 ILE A CA 1
ATOM 835 C C . ILE A 1 99 ? 1.319 5.991 -6.253 1.00 91.56 99 ILE A C 1
ATOM 837 O O . ILE A 1 99 ? 1.877 7.089 -6.230 1.00 91.56 99 ILE A O 1
ATOM 841 N N . LEU A 1 100 ? 1.425 5.166 -7.300 1.00 90.88 100 LEU A N 1
ATOM 842 C CA . LEU A 1 100 ? 2.216 5.484 -8.498 1.00 90.88 100 LEU A CA 1
ATOM 843 C C . LEU A 1 100 ? 1.689 6.738 -9.211 1.00 90.88 100 LEU A C 1
ATOM 845 O O . LEU A 1 100 ? 2.431 7.696 -9.427 1.00 90.88 100 LEU A O 1
ATOM 849 N N . ASN A 1 101 ? 0.388 6.774 -9.497 1.00 88.62 101 ASN A N 1
ATOM 850 C CA . ASN A 1 101 ? -0.247 7.879 -10.216 1.00 88.62 101 ASN A CA 1
ATOM 851 C C . ASN A 1 101 ? -0.226 9.194 -9.428 1.00 88.62 101 ASN A C 1
ATOM 853 O O . ASN A 1 101 ? -0.198 10.270 -10.024 1.00 88.62 101 ASN A O 1
ATOM 857 N N . ASN A 1 102 ? -0.273 9.132 -8.094 1.00 84.56 102 ASN A N 1
ATOM 858 C CA . ASN A 1 102 ? -0.158 10.320 -7.254 1.00 84.56 102 ASN A CA 1
ATOM 859 C C . ASN A 1 102 ? 1.210 10.991 -7.449 1.00 84.56 102 ASN A C 1
ATOM 861 O O . ASN A 1 102 ? 1.272 12.206 -7.602 1.00 84.56 102 ASN A O 1
ATOM 865 N N . ASN A 1 103 ? 2.280 10.201 -7.547 1.00 73.56 103 ASN A N 1
ATOM 866 C CA . ASN A 1 103 ? 3.631 10.718 -7.746 1.00 73.56 103 ASN A CA 1
ATOM 867 C C . ASN A 1 103 ? 3.857 11.284 -9.161 1.00 73.56 103 ASN A C 1
ATOM 869 O O . ASN A 1 103 ? 4.499 12.323 -9.287 1.00 73.56 103 ASN A O 1
ATOM 873 N N . GLU A 1 104 ? 3.273 10.689 -10.209 1.00 73.00 104 GLU A N 1
ATOM 874 C CA . GLU A 1 104 ? 3.359 11.239 -11.577 1.00 73.00 104 GLU A CA 1
ATOM 875 C C . GLU A 1 104 ? 2.752 12.646 -11.695 1.00 73.00 104 GLU A C 1
ATOM 877 O O . GLU A 1 104 ? 3.293 13.508 -12.37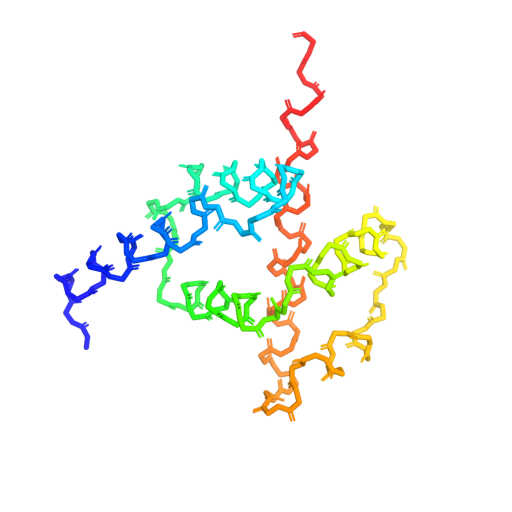9 1.00 73.00 104 GLU A O 1
ATOM 882 N N . ARG A 1 105 ? 1.646 12.917 -10.991 1.00 63.28 105 AR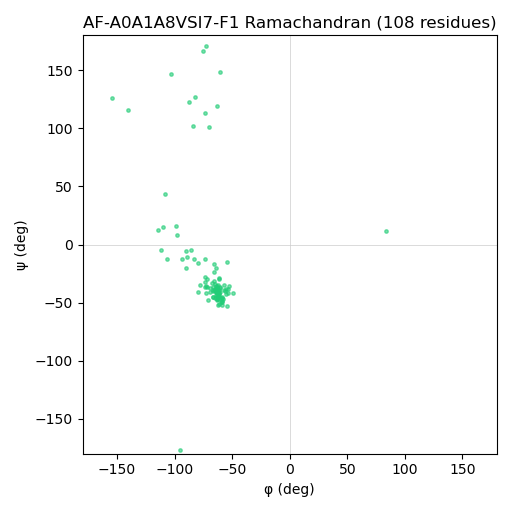G A N 1
ATOM 883 C CA . ARG A 1 105 ? 0.979 14.235 -11.024 1.00 63.28 105 ARG A CA 1
ATOM 884 C C . ARG A 1 105 ? 1.820 15.359 -10.420 1.00 63.28 105 ARG A C 1
ATOM 886 O O . ARG A 1 105 ? 1.507 16.527 -10.638 1.00 63.28 105 ARG A O 1
ATOM 893 N N . HIS A 1 106 ? 2.851 15.016 -9.652 1.00 55.03 106 HIS A N 1
ATOM 894 C CA . HIS A 1 106 ? 3.715 15.968 -8.959 1.00 55.03 106 HIS A CA 1
ATOM 895 C C . HIS A 1 106 ? 5.104 16.102 -9.592 1.00 55.03 106 HIS A C 1
ATOM 897 O O . HIS A 1 106 ? 5.803 17.064 -9.289 1.00 55.03 106 HIS A O 1
ATOM 903 N N . THR A 1 107 ? 5.487 15.206 -10.507 1.00 51.84 107 THR A N 1
ATOM 904 C CA . THR A 1 107 ? 6.702 15.347 -11.326 1.00 51.84 107 THR A CA 1
ATOM 905 C C . THR A 1 107 ? 6.458 16.101 -12.636 1.00 51.84 107 THR A C 1
ATOM 907 O O . THR A 1 107 ? 7.416 16.491 -13.295 1.00 51.84 107 THR A O 1
ATOM 910 N N . THR A 1 108 ? 5.196 16.352 -13.007 1.00 41.03 108 THR A N 1
ATOM 911 C CA . THR A 1 108 ? 4.812 17.079 -14.233 1.00 41.03 108 THR A CA 1
ATOM 912 C C . THR A 1 108 ? 4.461 18.558 -14.025 1.00 41.03 108 THR A C 1
ATOM 914 O O . THR A 1 108 ? 3.844 19.157 -14.905 1.00 41.03 108 THR A O 1
ATOM 917 N N . SER A 1 109 ? 4.819 19.173 -12.894 1.00 29.47 109 SER A N 1
ATOM 918 C CA . SER A 1 109 ? 4.748 20.637 -12.762 1.00 29.47 109 SER A CA 1
ATOM 919 C C . SER A 1 109 ? 6.059 21.269 -13.257 1.00 29.47 109 SER A C 1
ATOM 921 O O . SER A 1 109 ? 7.105 20.883 -12.735 1.00 29.47 109 SER A O 1
ATOM 923 N N . PRO A 1 110 ? 6.023 22.181 -14.253 1.00 39.16 110 PRO A N 1
ATOM 924 C CA . PRO A 1 110 ? 7.196 22.934 -14.704 1.00 39.16 110 PRO A CA 1
ATOM 925 C C . PRO A 1 110 ? 7.728 23.901 -13.640 1.00 39.16 110 PRO A C 1
ATOM 927 O O . PRO A 1 110 ? 6.934 24.322 -12.764 1.00 39.16 110 PRO A O 1
#

Foldseek 3Di:
DDPVVVVVLLVVLCVLLCDLPDVVSNCLVNLVCVVCSVVDDPLNSVLSVLLSQQRPVLSVVLLVQVLPVVDPDLVSQCVRVVPDDPVSSVVNSVSSVVSSVSVVVVVPDD

pLDDT: mean 85.03, std 10.58, range [29.47, 93.31]

InterPro domains:
  IPR005631 Flavinator of succinate dehydrogenase [PF03937] (11-82)
  IPR036714 Flavinator of succinate dehydrogenase superfamily [G3DSA:1.10.150.250] (8-104)
  IPR036714 Flavinator of succinate dehydrogenase superfamily [SSF109910] (4-80)

Organism: Plasmodium malariae (NCBI:txid5858)

Nearest PDB structures (foldseek):
  2lm4-assembly1_A  TM=6.077E-01  e=1.350E+00  Saccharomyces cerevisiae S288C
  5ona-assembly1_A  TM=3.115E-01  e=3.240E+00  Homo sapiens
  4crv-assembly1_A  TM=3.116E-01  e=7.388E+00  Homo sapiens